Protein AF-A0A352KMJ8-F1 (afdb_monomer)

Radius of gyration: 17.81 Å; Cα contacts (8 Å, |Δi|>4): 164; chains: 1; bounding box: 44×38×50 Å

Mean predicted aligned error: 2.81 Å

Foldseek 3Di:
DVPDPDPDDQLLVLLVVLLVVQLVVLCVQLVCWDDPDPPDTHTPDDDLVNLLSVLLSVQVCCLRVVQSNVLSVCSPPVCVVVVHHFPDPVLSVVLSVLSSVLSSLLSLCVVPPHPHDPVSNVSNVVSVVVNVVSSVSSVVRD

Solvent-accessible surface area (backbone atoms only — not comparable to full-atom values): 7635 Å² total; per-residue (Å²): 122,94,84,60,90,60,92,72,81,58,69,30,58,50,27,40,50,51,17,55,54,48,51,53,54,38,48,58,60,60,65,40,52,50,76,78,51,101,90,40,66,44,66,73,56,57,71,51,60,31,53,49,45,50,29,35,29,54,47,36,43,46,48,23,57,64,39,28,34,45,48,17,49,40,59,50,48,44,32,61,73,69,74,42,77,73,75,43,70,69,49,52,53,52,19,49,55,48,34,67,66,34,53,65,47,30,18,33,56,82,40,65,97,50,88,45,58,65,73,55,28,51,47,4,47,55,32,48,61,58,44,51,59,27,54,49,38,48,65,74,42,86

pLDDT: mean 97.19, std 3.81, range [66.88, 98.81]

Structure (mmCIF, N/CA/C/O backbone):
data_AF-A0A352KMJ8-F1
#
_entry.id   AF-A0A352KMJ8-F1
#
loop_
_atom_site.group_PDB
_atom_site.id
_atom_site.type_symbol
_atom_site.label_atom_id
_atom_site.label_alt_id
_atom_site.label_comp_id
_atom_site.label_asym_id
_atom_site.label_entity_id
_atom_site.label_seq_id
_atom_site.pdbx_PDB_ins_code
_atom_site.Cartn_x
_atom_site.Cartn_y
_atom_site.Cartn_z
_atom_site.occupancy
_atom_site.B_iso_or_equiv
_atom_site.auth_seq_id
_atom_site.auth_comp_id
_atom_site.auth_asym_id
_atom_site.auth_atom_id
_atom_site.pdbx_PDB_model_num
ATOM 1 N N . ILE A 1 1 ? -17.560 -13.052 5.245 1.00 66.88 1 ILE A N 1
ATOM 2 C CA . ILE A 1 1 ? -18.304 -11.759 5.286 1.00 66.88 1 ILE A CA 1
ATOM 3 C C . ILE A 1 1 ? -19.783 -11.919 4.909 1.00 66.88 1 ILE A C 1
ATOM 5 O O . ILE A 1 1 ? -20.636 -11.370 5.602 1.00 66.88 1 ILE A O 1
ATOM 9 N N . PHE A 1 2 ? -20.101 -12.681 3.858 1.00 82.44 2 PHE A N 1
ATOM 10 C CA . PHE A 1 2 ? -21.455 -12.776 3.288 1.00 82.44 2 PHE A CA 1
ATOM 11 C C . PHE A 1 2 ? -22.480 -13.589 4.099 1.00 82.44 2 PHE A C 1
ATOM 13 O O . PHE A 1 2 ? -23.672 -13.409 3.904 1.00 82.44 2 PHE A O 1
ATOM 20 N N . GLN A 1 3 ? -22.036 -14.410 5.057 1.00 91.06 3 GLN A N 1
ATOM 21 C CA . GLN A 1 3 ? -22.910 -15.175 5.965 1.00 91.06 3 GLN A CA 1
ATOM 22 C C . GLN A 1 3 ? -22.811 -14.711 7.431 1.00 91.06 3 GLN A C 1
ATOM 24 O O . GLN A 1 3 ? -23.032 -15.479 8.366 1.00 91.06 3 GLN A O 1
ATOM 29 N N . ARG A 1 4 ? -22.401 -13.457 7.668 1.00 93.06 4 ARG A N 1
ATOM 30 C CA . ARG A 1 4 ? -22.275 -12.932 9.038 1.00 93.06 4 ARG A CA 1
ATOM 31 C C . ARG A 1 4 ? -23.654 -12.756 9.685 1.00 93.06 4 ARG A C 1
ATOM 33 O O . ARG A 1 4 ? -24.608 -12.374 9.018 1.00 93.06 4 ARG A O 1
ATOM 40 N N . ARG A 1 5 ? -23.723 -12.953 11.004 1.00 93.75 5 ARG A N 1
ATOM 41 C CA . ARG A 1 5 ? -24.947 -12.741 11.800 1.00 93.75 5 ARG A CA 1
ATOM 42 C C . ARG A 1 5 ? -25.138 -11.286 12.239 1.00 93.75 5 ARG A C 1
ATOM 44 O O . ARG A 1 5 ? -26.261 -10.818 12.367 1.00 93.75 5 ARG A O 1
ATOM 51 N N . VAL A 1 6 ? -24.038 -10.568 12.473 1.00 94.94 6 VAL A N 1
ATOM 52 C CA . VAL A 1 6 ? -24.050 -9.166 12.921 1.00 94.94 6 VAL A CA 1
ATOM 53 C C . VAL A 1 6 ? -24.083 -8.199 11.739 1.00 94.94 6 VAL A C 1
ATOM 55 O O . VAL A 1 6 ? -23.401 -8.410 10.739 1.00 94.94 6 VAL A O 1
ATOM 58 N N . LYS A 1 7 ? -24.850 -7.105 11.855 1.00 93.75 7 LYS A N 1
ATOM 59 C CA . LYS A 1 7 ? -24.996 -6.119 10.768 1.00 93.75 7 LYS A CA 1
ATOM 60 C C . LYS A 1 7 ? -23.670 -5.437 10.420 1.00 93.75 7 LYS A C 1
ATOM 62 O O . LYS A 1 7 ? -23.338 -5.335 9.239 1.00 93.75 7 LYS A O 1
ATOM 67 N N . HIS A 1 8 ? -22.892 -5.033 11.421 1.00 94.38 8 HIS A N 1
ATOM 68 C CA . HIS A 1 8 ? -21.610 -4.355 11.220 1.00 94.38 8 HIS A CA 1
ATOM 69 C C . HIS A 1 8 ? -20.471 -5.336 10.931 1.00 94.38 8 HIS A C 1
ATOM 71 O O . HIS A 1 8 ? -20.445 -6.457 11.438 1.00 94.38 8 HIS A O 1
ATOM 77 N N . ILE A 1 9 ? -19.513 -4.897 10.116 1.00 96.56 9 ILE A N 1
ATOM 78 C CA . ILE A 1 9 ? -18.257 -5.609 9.886 1.00 96.56 9 ILE A CA 1
ATOM 79 C C . ILE A 1 9 ? -17.219 -4.997 10.816 1.00 96.56 9 ILE A C 1
ATOM 81 O O . ILE A 1 9 ? -17.014 -3.787 10.797 1.00 96.56 9 ILE A O 1
ATOM 85 N N . TYR A 1 10 ? -16.578 -5.837 11.617 1.00 96.50 10 TYR A N 1
ATOM 86 C CA . TYR A 1 10 ? -15.541 -5.405 12.542 1.00 96.50 10 TYR A CA 1
ATOM 87 C C . TYR A 1 10 ? -14.290 -4.899 11.811 1.00 96.50 10 TYR A C 1
ATOM 89 O O . TYR A 1 10 ? -13.947 -5.424 10.752 1.00 96.50 10 TYR A O 1
ATOM 97 N N . VAL A 1 11 ? -13.593 -3.923 12.398 1.00 96.69 11 VAL A N 1
ATOM 98 C CA . VAL A 1 11 ? -12.444 -3.232 11.781 1.00 96.69 11 VAL A CA 1
ATOM 99 C C . VAL A 1 11 ? -11.311 -4.201 11.431 1.00 96.69 11 VAL A C 1
ATOM 101 O O . VAL A 1 11 ? -10.704 -4.060 10.373 1.00 96.69 11 VAL A O 1
ATOM 104 N N . ALA A 1 12 ? -11.089 -5.253 12.231 1.00 97.25 12 ALA A N 1
ATOM 105 C CA . ALA A 1 12 ? -10.123 -6.305 11.891 1.00 97.25 12 ALA A CA 1
ATOM 106 C C . ALA A 1 12 ? -10.368 -6.891 10.487 1.00 97.25 12 ALA A C 1
ATOM 108 O O . ALA A 1 12 ? -9.438 -7.104 9.714 1.00 97.25 12 ALA A O 1
ATOM 109 N N . ASN A 1 13 ? -11.638 -7.083 10.113 1.00 98.00 13 ASN A N 1
ATOM 110 C CA . ASN A 1 13 ? -11.999 -7.609 8.799 1.00 98.00 13 ASN A CA 1
ATOM 111 C C . ASN A 1 13 ? -11.808 -6.581 7.682 1.00 98.00 13 ASN A C 1
ATOM 113 O O . ASN A 1 13 ? -11.664 -6.985 6.531 1.00 98.00 13 ASN A O 1
ATOM 117 N N . TRP A 1 14 ? -11.806 -5.279 7.980 1.00 98.25 14 TRP A N 1
ATOM 118 C CA . TRP A 1 14 ? -11.466 -4.255 6.989 1.00 98.25 14 TRP A CA 1
ATOM 119 C C . TRP A 1 14 ? -9.996 -4.389 6.604 1.00 98.25 14 TRP A C 1
ATOM 121 O O . TRP A 1 14 ? -9.685 -4.487 5.421 1.00 98.25 14 TRP A O 1
ATOM 131 N N . PHE A 1 15 ? -9.118 -4.514 7.603 1.00 98.38 15 PHE A N 1
ATOM 132 C CA . PHE A 1 15 ? -7.692 -4.768 7.408 1.00 98.38 15 PHE A CA 1
ATOM 133 C C . PHE A 1 15 ? -7.424 -6.070 6.654 1.00 98.38 15 PHE A C 1
ATOM 135 O O . PHE A 1 15 ? -6.697 -6.044 5.665 1.00 98.38 15 PHE A O 1
ATOM 142 N N . PHE A 1 16 ? -8.066 -7.182 7.034 1.00 98.38 16 PHE A N 1
ATOM 143 C CA . PHE A 1 16 ? -7.927 -8.440 6.291 1.00 98.38 16 PHE A CA 1
ATOM 144 C C . PHE A 1 16 ? -8.434 -8.340 4.849 1.00 98.38 16 PHE A C 1
ATOM 146 O O . PHE A 1 16 ? -7.804 -8.875 3.943 1.00 98.38 16 PHE A O 1
ATOM 153 N N . THR A 1 17 ? -9.547 -7.643 4.612 1.00 98.06 17 THR A N 1
ATOM 154 C CA . THR A 1 17 ? -10.082 -7.472 3.252 1.00 98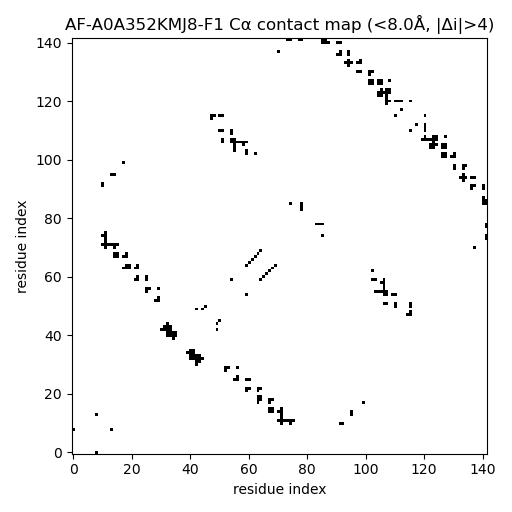.06 17 THR A CA 1
ATOM 155 C C . THR A 1 17 ? -9.144 -6.619 2.399 1.00 98.06 17 THR A C 1
ATOM 157 O O . THR A 1 17 ? -8.837 -7.000 1.273 1.00 98.06 17 THR A O 1
ATOM 160 N N . ALA A 1 18 ? -8.651 -5.502 2.942 1.00 98.31 18 ALA A N 1
ATOM 161 C CA . ALA A 1 18 ? -7.683 -4.644 2.265 1.00 98.31 18 ALA A CA 1
ATOM 162 C C . ALA A 1 18 ? -6.392 -5.409 1.948 1.00 98.31 18 ALA A C 1
ATOM 164 O O . ALA A 1 18 ? -5.921 -5.361 0.817 1.00 98.31 18 ALA A O 1
ATOM 165 N N . PHE A 1 19 ? -5.878 -6.172 2.915 1.00 97.50 19 PHE A N 1
ATOM 166 C CA . PHE A 1 19 ? -4.735 -7.063 2.742 1.00 97.50 19 PHE A CA 1
ATOM 167 C C . PHE A 1 19 ? -4.930 -8.034 1.569 1.00 97.50 19 PHE A C 1
ATOM 169 O O . PHE A 1 19 ? -4.112 -8.047 0.651 1.00 97.50 19 PHE A O 1
ATOM 176 N N . ILE A 1 20 ? -6.012 -8.818 1.579 1.00 98.38 20 ILE A N 1
ATOM 177 C CA . ILE A 1 20 ? -6.260 -9.857 0.570 1.00 98.38 20 ILE A CA 1
ATOM 178 C C . ILE A 1 20 ? -6.363 -9.241 -0.828 1.00 98.38 20 ILE A C 1
ATOM 180 O O . ILE A 1 20 ? -5.732 -9.726 -1.766 1.00 98.38 20 ILE A O 1
ATOM 184 N N . LEU A 1 21 ? -7.146 -8.167 -0.968 1.00 98.31 21 LEU A N 1
ATOM 185 C CA . LEU A 1 21 ? -7.362 -7.520 -2.260 1.00 98.31 21 LEU A CA 1
ATOM 186 C C . LEU A 1 21 ? -6.087 -6.858 -2.782 1.00 98.31 21 LEU A C 1
ATOM 188 O O . LEU A 1 21 ? -5.735 -7.056 -3.944 1.00 98.31 21 LEU A O 1
ATOM 192 N N . ALA A 1 22 ? -5.379 -6.110 -1.933 1.00 98.00 22 ALA A N 1
ATOM 193 C CA . ALA A 1 22 ? -4.147 -5.448 -2.332 1.00 98.00 22 ALA A CA 1
ATOM 194 C C . ALA A 1 22 ? -3.094 -6.473 -2.751 1.00 98.00 22 ALA A C 1
ATOM 196 O O . ALA A 1 22 ? -2.561 -6.367 -3.847 1.00 98.00 22 ALA A O 1
ATOM 197 N N . VAL A 1 23 ? -2.838 -7.510 -1.946 1.00 98.25 23 VAL A N 1
ATOM 198 C CA . VAL A 1 23 ? -1.817 -8.521 -2.268 1.00 98.25 23 VAL A CA 1
ATOM 199 C C . VAL A 1 23 ? -2.136 -9.273 -3.556 1.00 98.25 23 VAL A C 1
ATOM 201 O O . VAL A 1 23 ? -1.223 -9.516 -4.341 1.00 98.25 23 VAL A O 1
ATOM 204 N N . ALA A 1 24 ? -3.408 -9.573 -3.830 1.00 98.56 24 ALA A N 1
ATOM 205 C CA . ALA A 1 24 ? -3.800 -10.173 -5.102 1.00 98.56 24 ALA A CA 1
ATOM 206 C C . ALA A 1 24 ? -3.456 -9.265 -6.296 1.00 98.56 24 ALA A C 1
ATOM 208 O O . ALA A 1 24 ? -2.824 -9.717 -7.249 1.00 98.56 24 ALA A O 1
ATOM 209 N N . VAL A 1 25 ? -3.819 -7.979 -6.232 1.00 98.56 25 VAL A N 1
ATOM 210 C CA . VAL A 1 25 ? -3.521 -7.006 -7.299 1.00 98.56 25 VAL A CA 1
ATOM 211 C C . VAL A 1 25 ? -2.014 -6.809 -7.462 1.00 98.56 25 VAL A C 1
ATOM 213 O O . VAL A 1 25 ? -1.504 -6.867 -8.578 1.00 98.56 25 VAL A O 1
ATOM 216 N N . LEU A 1 26 ? -1.299 -6.623 -6.352 1.00 98.56 26 LEU A N 1
ATOM 217 C CA . LEU A 1 26 ? 0.151 -6.444 -6.320 1.00 98.56 26 LEU A CA 1
ATOM 218 C C . LEU A 1 26 ? 0.854 -7.627 -6.989 1.00 98.56 26 LEU A C 1
ATOM 220 O O . LEU A 1 26 ? 1.694 -7.427 -7.863 1.00 98.56 26 LEU A O 1
ATOM 224 N N . HIS A 1 27 ? 0.486 -8.852 -6.607 1.00 98.62 27 HIS A N 1
ATOM 225 C CA . HIS A 1 27 ? 1.086 -10.063 -7.151 1.00 98.62 27 HIS A CA 1
ATOM 226 C C . HIS A 1 27 ? 0.823 -10.206 -8.652 1.00 98.62 27 HIS A C 1
ATOM 228 O O . HIS A 1 27 ? 1.761 -10.433 -9.408 1.00 98.62 27 HIS A O 1
ATOM 234 N N . LEU A 1 28 ? -0.419 -10.005 -9.104 1.00 98.50 28 LEU A N 1
ATOM 235 C CA . LEU A 1 28 ? -0.763 -10.120 -10.525 1.00 98.50 28 LEU A CA 1
ATOM 236 C C . LEU A 1 28 ? -0.011 -9.111 -11.397 1.00 98.50 28 LEU A C 1
ATOM 238 O O . LEU A 1 28 ? 0.475 -9.475 -12.464 1.00 98.50 28 LEU A O 1
ATOM 242 N N . VAL A 1 29 ? 0.091 -7.858 -10.948 1.00 98.69 29 VAL A N 1
ATOM 243 C CA . VAL A 1 29 ? 0.787 -6.808 -11.699 1.00 98.69 29 VAL A CA 1
ATOM 244 C C . VAL A 1 29 ? 2.293 -7.069 -11.706 1.00 98.69 29 VAL A C 1
ATOM 246 O O . VAL A 1 29 ? 2.888 -7.159 -12.771 1.00 98.69 29 VAL A O 1
ATOM 249 N N . ASN A 1 30 ? 2.923 -7.265 -10.545 1.00 98.69 30 ASN A N 1
ATOM 250 C CA . ASN A 1 30 ? 4.379 -7.425 -10.479 1.00 98.69 30 ASN A CA 1
ATOM 251 C C . ASN A 1 30 ? 4.884 -8.717 -11.132 1.00 98.69 30 ASN A C 1
ATOM 253 O O . ASN A 1 30 ? 6.011 -8.774 -11.611 1.00 98.69 30 ASN A O 1
ATOM 257 N N . SER A 1 31 ? 4.071 -9.774 -11.127 1.00 98.44 31 SER A N 1
ATOM 258 C CA . SER A 1 31 ? 4.428 -11.064 -11.721 1.00 98.44 31 SER A CA 1
ATOM 259 C C . SER A 1 31 ? 4.064 -11.180 -13.202 1.00 98.44 31 SER A C 1
ATOM 261 O O . SER A 1 31 ? 4.236 -12.256 -13.776 1.00 98.44 31 SER A O 1
ATOM 263 N N . ALA A 1 32 ? 3.600 -10.103 -13.843 1.00 98.50 32 ALA A N 1
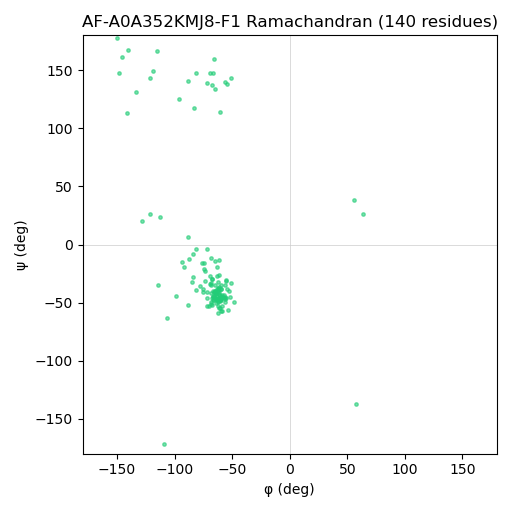ATOM 264 C CA . ALA A 1 32 ? 3.423 -10.073 -15.287 1.00 98.50 32 ALA A CA 1
ATOM 265 C C . ALA A 1 32 ? 4.779 -10.314 -15.975 1.00 98.50 32 ALA A C 1
ATOM 267 O O . ALA A 1 32 ? 5.703 -9.506 -15.878 1.00 98.50 32 ALA A O 1
ATOM 268 N N . ALA A 1 33 ? 4.905 -11.446 -16.670 1.00 98.44 33 ALA A N 1
ATOM 269 C CA . ALA A 1 33 ? 6.153 -11.875 -17.294 1.00 98.44 33 ALA A CA 1
ATOM 270 C C . ALA A 1 33 ? 5.890 -12.678 -18.578 1.00 98.44 33 ALA A C 1
ATOM 272 O O . ALA A 1 33 ? 4.912 -13.422 -18.658 1.00 98.44 33 ALA A O 1
ATOM 273 N N . MET A 1 34 ? 6.793 -12.578 -19.559 1.00 98.31 34 MET A N 1
ATOM 274 C CA . MET A 1 34 ? 6.783 -13.432 -20.751 1.00 98.31 34 MET A CA 1
ATOM 275 C C . MET A 1 34 ? 7.476 -14.766 -20.442 1.00 98.31 34 MET A C 1
ATOM 277 O O . MET A 1 34 ? 8.676 -14.761 -20.136 1.00 98.31 34 MET A O 1
ATOM 281 N N . PRO A 1 35 ? 6.777 -15.914 -20.513 1.00 98.19 35 PRO A N 1
ATOM 282 C CA . PRO A 1 35 ? 7.401 -17.217 -20.326 1.00 98.19 35 PRO A CA 1
ATOM 283 C C . PRO A 1 35 ? 8.279 -17.578 -21.531 1.00 98.19 35 PRO A C 1
ATOM 285 O O . PRO A 1 35 ? 7.900 -17.370 -22.680 1.00 98.19 35 PRO A O 1
ATOM 288 N N . VAL A 1 36 ? 9.450 -18.151 -21.257 1.00 98.44 36 VAL A N 1
ATOM 289 C CA . VAL A 1 36 ? 10.414 -18.633 -22.264 1.00 98.44 36 VAL A CA 1
ATOM 290 C C . VAL A 1 36 ? 10.566 -20.150 -22.189 1.00 98.44 36 VAL A C 1
ATOM 292 O O . VAL A 1 36 ? 10.736 -20.816 -23.206 1.00 98.44 36 VAL A O 1
ATOM 295 N N . SER A 1 37 ? 10.481 -20.716 -20.986 1.00 97.81 37 SER A N 1
ATOM 296 C CA . SER A 1 37 ? 10.432 -22.161 -20.756 1.00 97.81 37 SER A CA 1
ATOM 297 C C . SER A 1 37 ? 9.625 -22.463 -19.492 1.00 97.81 37 SER A C 1
ATOM 299 O O . SER A 1 37 ? 9.181 -21.542 -18.806 1.00 97.81 37 SER A O 1
ATOM 301 N N . ALA A 1 38 ? 9.445 -23.746 -19.158 1.00 97.25 38 ALA A N 1
ATOM 302 C CA . ALA A 1 38 ? 8.614 -24.186 -18.030 1.00 97.25 38 ALA A CA 1
ATOM 303 C C . ALA A 1 38 ? 8.925 -23.480 -16.693 1.00 97.25 38 ALA A C 1
ATOM 305 O O . ALA A 1 38 ? 8.020 -23.246 -15.901 1.00 97.25 38 ALA A O 1
ATOM 306 N N . PHE A 1 39 ? 10.188 -23.112 -16.459 1.00 97.81 39 PHE A N 1
ATOM 307 C CA . PHE A 1 39 ? 10.637 -22.462 -15.222 1.00 97.81 39 PHE A CA 1
ATOM 308 C C . PHE A 1 39 ? 11.440 -21.179 -15.479 1.00 97.81 39 PHE A C 1
ATOM 310 O O . PHE A 1 39 ? 12.206 -20.742 -14.620 1.00 97.81 39 PHE A O 1
ATOM 317 N N . LYS A 1 40 ? 11.298 -20.570 -16.665 1.00 98.06 40 LYS A N 1
ATOM 318 C CA . LYS A 1 40 ? 11.974 -19.312 -17.000 1.00 98.06 40 LYS A CA 1
ATOM 319 C C . LYS A 1 40 ? 11.019 -18.327 -17.650 1.00 98.06 40 LYS A C 1
ATOM 321 O O . LYS A 1 40 ? 10.366 -18.643 -18.640 1.00 98.06 40 LYS A O 1
ATOM 326 N N . SER A 1 41 ? 11.031 -17.104 -17.139 1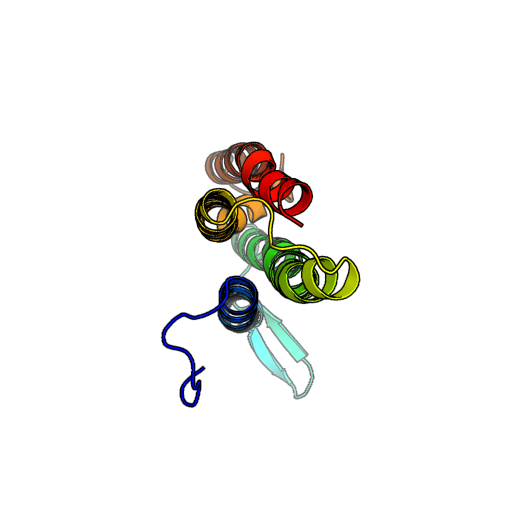.00 98.50 41 SER A N 1
ATOM 327 C CA . SER A 1 41 ? 10.349 -15.950 -17.712 1.00 98.50 41 SER A CA 1
ATOM 328 C C . SER A 1 41 ? 11.217 -14.694 -17.591 1.00 98.50 41 SER A C 1
ATOM 330 O O . SER A 1 41 ? 12.232 -14.688 -16.881 1.00 98.50 41 SER A O 1
ATOM 332 N N . TYR A 1 42 ? 10.825 -13.645 -18.309 1.00 98.50 42 TYR A N 1
ATOM 333 C CA . TYR A 1 42 ? 11.365 -12.292 -18.179 1.00 98.50 42 TYR A CA 1
ATOM 334 C C . TYR A 1 42 ? 10.232 -11.324 -17.838 1.00 98.50 42 TYR A C 1
ATOM 336 O O . TYR A 1 42 ? 9.122 -11.503 -18.338 1.00 98.50 42 TYR A O 1
ATOM 344 N N . SER A 1 43 ? 10.512 -10.329 -16.988 1.00 98.50 43 SER A N 1
ATOM 345 C CA . SER A 1 43 ? 9.542 -9.291 -16.607 1.00 98.50 43 SER A CA 1
ATOM 346 C C . SER A 1 43 ? 8.896 -8.662 -17.846 1.00 98.50 43 SER A C 1
ATOM 348 O O . SER A 1 43 ? 9.556 -8.477 -18.870 1.00 98.50 43 SER A O 1
ATOM 350 N N . MET A 1 44 ? 7.604 -8.332 -17.757 1.00 98.31 44 MET A N 1
ATOM 351 C CA . MET A 1 44 ? 6.909 -7.533 -18.778 1.00 98.31 44 MET A CA 1
ATOM 352 C C . MET A 1 44 ? 7.393 -6.079 -18.814 1.00 98.31 44 MET A C 1
ATOM 3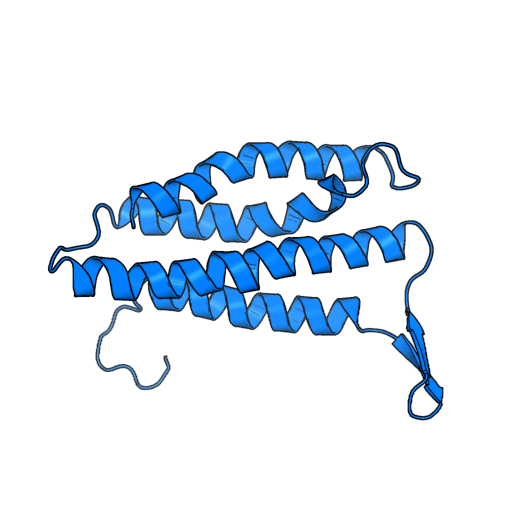54 O O . MET A 1 44 ? 7.051 -5.340 -19.738 1.00 98.31 44 MET A O 1
ATOM 358 N N . TYR A 1 45 ? 8.169 -5.660 -17.816 1.00 98.38 45 TYR A N 1
ATOM 359 C CA . TYR A 1 45 ? 8.661 -4.301 -17.649 1.00 98.38 45 TYR A CA 1
ATOM 360 C C . TYR A 1 45 ? 10.188 -4.260 -17.773 1.00 98.38 45 TYR A C 1
ATOM 362 O O . TYR A 1 45 ? 10.869 -5.285 -17.740 1.00 98.38 45 TYR A O 1
ATOM 370 N N . SER A 1 46 ? 10.751 -3.059 -17.923 1.00 98.31 46 SER A N 1
ATOM 371 C CA . SER A 1 46 ? 12.204 -2.866 -17.934 1.00 98.31 46 SER A CA 1
ATOM 372 C C . SER A 1 46 ? 12.630 -1.533 -17.308 1.00 98.31 46 SER A C 1
ATOM 374 O O . SER A 1 46 ? 11.831 -0.603 -17.150 1.00 98.31 46 SER A O 1
ATOM 376 N N . GLY A 1 47 ? 13.909 -1.440 -16.932 1.00 98.38 47 GLY A N 1
ATOM 377 C CA . GLY A 1 47 ? 14.543 -0.202 -16.470 1.00 98.38 47 GLY A CA 1
ATOM 378 C C . GLY A 1 47 ? 13.852 0.441 -15.262 1.00 98.38 47 GLY A C 1
ATOM 379 O O . GLY A 1 47 ? 13.453 -0.237 -14.318 1.00 98.38 47 GLY A O 1
ATOM 380 N N . ALA A 1 48 ? 13.706 1.769 -15.293 1.00 98.31 48 ALA A N 1
ATOM 381 C CA . ALA A 1 48 ? 13.082 2.532 -14.209 1.00 98.31 48 ALA A CA 1
ATOM 382 C C . ALA A 1 48 ? 11.599 2.172 -13.979 1.00 98.31 48 ALA A C 1
ATOM 384 O O . ALA A 1 48 ? 11.108 2.304 -12.860 1.00 98.31 48 ALA A O 1
ATOM 385 N N . ILE A 1 49 ? 10.893 1.694 -15.012 1.00 98.44 49 ILE A N 1
ATOM 386 C CA . ILE A 1 49 ? 9.492 1.261 -14.898 1.00 98.44 49 ILE A CA 1
ATOM 387 C C . ILE A 1 49 ? 9.412 -0.055 -14.121 1.00 98.44 49 ILE A C 1
ATOM 389 O O . ILE A 1 49 ? 8.613 -0.160 -13.194 1.00 98.44 49 ILE A O 1
ATOM 393 N N . ASP A 1 50 ? 10.271 -1.025 -14.452 1.00 98.69 50 ASP A N 1
ATOM 394 C CA . ASP A 1 50 ? 10.363 -2.291 -13.709 1.00 98.69 50 ASP A CA 1
ATOM 395 C C . ASP A 1 50 ? 10.750 -2.036 -12.253 1.00 98.69 50 ASP A C 1
ATOM 397 O O . ASP A 1 50 ? 10.109 -2.548 -11.343 1.00 98.69 50 ASP A O 1
ATOM 401 N N . ALA A 1 51 ? 11.717 -1.143 -12.014 1.00 98.75 51 ALA A N 1
ATOM 402 C CA . ALA A 1 51 ? 12.096 -0.736 -10.664 1.00 98.75 51 ALA A CA 1
ATOM 403 C C . ALA A 1 51 ? 10.915 -0.132 -9.882 1.00 98.75 51 ALA A C 1
ATOM 405 O O . ALA A 1 51 ? 10.713 -0.467 -8.713 1.00 98.75 51 ALA A O 1
ATOM 406 N N . MET A 1 52 ? 10.121 0.737 -10.518 1.00 98.75 52 MET A N 1
ATOM 407 C CA . MET A 1 52 ? 8.952 1.351 -9.888 1.00 98.75 52 MET A CA 1
ATOM 408 C C . MET A 1 52 ? 7.881 0.316 -9.542 1.00 98.75 52 MET A C 1
ATOM 410 O O . MET A 1 52 ? 7.373 0.323 -8.424 1.00 98.75 52 MET A O 1
ATOM 414 N N . ILE A 1 53 ? 7.554 -0.588 -10.468 1.00 98.81 53 ILE A N 1
ATOM 415 C CA . ILE A 1 53 ? 6.560 -1.645 -10.237 1.00 98.81 53 ILE A CA 1
ATOM 416 C C . ILE A 1 53 ? 7.050 -2.607 -9.152 1.00 98.81 53 ILE A C 1
ATOM 418 O O . ILE A 1 53 ? 6.293 -2.916 -8.232 1.00 98.81 53 ILE A O 1
ATOM 422 N N . GLN A 1 54 ? 8.333 -2.969 -9.182 1.00 98.75 54 GLN A N 1
ATOM 423 C CA . GLN A 1 54 ? 8.979 -3.818 -8.186 1.00 98.75 54 GLN A CA 1
ATOM 424 C C . GLN A 1 54 ? 8.903 -3.228 -6.776 1.00 98.75 54 GLN A C 1
ATOM 426 O O . GLN A 1 54 ? 8.591 -3.947 -5.826 1.00 98.75 54 GLN A O 1
ATOM 431 N N . TRP A 1 55 ? 9.173 -1.932 -6.603 1.00 98.81 55 TRP A N 1
ATOM 432 C CA . TRP A 1 55 ? 9.123 -1.312 -5.277 1.00 98.81 55 TRP A CA 1
ATOM 433 C C . TRP A 1 55 ? 7.729 -0.875 -4.854 1.00 98.81 55 TRP A C 1
ATOM 435 O O . TRP A 1 55 ? 7.426 -0.920 -3.663 1.00 98.81 55 TRP A O 1
ATOM 445 N N . TRP A 1 56 ? 6.846 -0.555 -5.800 1.00 98.81 56 TRP A N 1
ATOM 446 C CA . TRP A 1 56 ? 5.416 -0.480 -5.527 1.00 98.81 56 TRP A CA 1
ATOM 447 C C . TRP A 1 56 ? 4.908 -1.822 -4.988 1.00 98.81 56 TRP A C 1
ATOM 449 O O . TRP A 1 56 ? 4.245 -1.843 -3.955 1.00 98.81 56 TRP A O 1
ATOM 459 N N . TYR A 1 57 ? 5.296 -2.944 -5.597 1.00 98.81 57 TYR A N 1
ATOM 460 C CA . TYR A 1 57 ? 4.990 -4.281 -5.099 1.00 98.81 57 TYR A CA 1
ATOM 461 C C . TYR A 1 57 ? 5.599 -4.545 -3.724 1.00 98.81 57 TYR A C 1
ATOM 463 O O . TYR A 1 57 ? 4.871 -4.835 -2.780 1.00 98.81 57 TYR A O 1
ATOM 471 N N . ALA A 1 58 ? 6.922 -4.449 -3.589 1.00 98.44 58 ALA A N 1
ATOM 472 C CA . ALA A 1 58 ? 7.628 -4.896 -2.393 1.00 98.44 58 ALA A CA 1
ATOM 473 C C . ALA A 1 58 ? 7.271 -4.056 -1.159 1.00 98.44 58 ALA A C 1
ATOM 475 O O . ALA A 1 58 ? 7.046 -4.611 -0.081 1.00 98.44 58 ALA A O 1
ATOM 476 N N . HIS A 1 59 ? 7.144 -2.735 -1.312 1.00 98.75 59 HIS A N 1
ATOM 477 C CA . HIS A 1 59 ? 6.729 -1.870 -0.214 1.00 98.75 59 HIS A CA 1
ATOM 478 C C . HIS A 1 59 ? 5.305 -2.196 0.246 1.00 98.75 59 HIS A C 1
ATOM 480 O O . HIS A 1 59 ? 5.056 -2.378 1.437 1.00 98.75 59 HIS A O 1
ATOM 486 N N . ASN A 1 60 ? 4.372 -2.344 -0.698 1.00 98.69 60 ASN A N 1
ATOM 487 C CA . ASN A 1 60 ? 2.990 -2.681 -0.374 1.00 98.69 60 ASN A CA 1
ATOM 488 C C . ASN A 1 60 ? 2.815 -4.146 0.042 1.00 98.69 60 ASN A C 1
ATOM 490 O O . ASN A 1 60 ? 1.871 -4.455 0.760 1.00 98.69 60 ASN A O 1
ATOM 494 N N . ALA A 1 61 ? 3.729 -5.051 -0.306 1.00 97.81 61 ALA A N 1
ATOM 495 C CA . ALA A 1 61 ? 3.768 -6.383 0.280 1.00 97.81 61 ALA A CA 1
ATOM 496 C C . ALA A 1 61 ? 4.017 -6.270 1.790 1.00 97.81 61 ALA A C 1
ATOM 498 O O . ALA A 1 61 ? 3.240 -6.802 2.577 1.00 97.81 61 ALA A O 1
ATOM 499 N N . VAL A 1 62 ? 5.005 -5.483 2.228 1.00 98.25 62 VAL A N 1
ATOM 500 C CA . VAL A 1 62 ? 5.195 -5.207 3.663 1.00 98.25 62 VAL A CA 1
ATOM 501 C C . VAL A 1 62 ? 3.998 -4.440 4.248 1.00 98.25 62 VAL A C 1
ATOM 503 O O . VAL A 1 62 ? 3.506 -4.782 5.324 1.00 98.25 62 VAL A O 1
ATOM 506 N N . GLY A 1 63 ? 3.465 -3.451 3.533 1.00 98.00 63 GLY A N 1
ATOM 507 C CA . GLY A 1 63 ? 2.348 -2.629 4.003 1.00 98.00 63 GLY A CA 1
ATOM 508 C C . GLY A 1 63 ? 1.023 -3.360 4.167 1.00 98.00 63 GLY A C 1
ATOM 509 O O . GLY A 1 63 ? 0.307 -3.164 5.145 1.00 98.00 63 GLY A O 1
ATOM 510 N N . PHE A 1 64 ? 0.681 -4.252 3.251 1.00 98.31 64 PHE A N 1
ATOM 511 C CA . PHE A 1 64 ? -0.593 -4.957 3.287 1.00 98.31 64 PHE A CA 1
ATOM 512 C C . PHE A 1 64 ? -0.461 -6.350 3.895 1.00 98.31 64 PHE A C 1
ATOM 514 O O . PHE A 1 64 ? -1.265 -6.707 4.754 1.00 98.31 64 PHE A O 1
ATOM 521 N N . PHE A 1 65 ? 0.558 -7.123 3.519 1.00 97.56 65 PHE A N 1
ATOM 522 C CA . PHE A 1 65 ? 0.760 -8.465 4.071 1.00 97.56 65 PHE A CA 1
ATOM 523 C C . PHE A 1 65 ? 1.245 -8.395 5.522 1.00 97.56 65 PHE A C 1
ATOM 525 O O . PHE A 1 65 ? 0.632 -8.987 6.409 1.00 97.56 65 PHE A O 1
ATOM 532 N N . LEU A 1 66 ? 2.324 -7.647 5.777 1.00 97.94 66 LEU A N 1
ATOM 533 C CA . LEU A 1 66 ? 2.989 -7.641 7.085 1.00 97.94 66 LEU A CA 1
ATOM 534 C C . LEU A 1 66 ? 2.484 -6.555 8.038 1.00 97.94 66 LEU A C 1
ATOM 536 O O . LEU A 1 66 ? 2.663 -6.698 9.241 1.00 97.94 66 LEU A O 1
ATOM 540 N N . THR A 1 67 ? 1.827 -5.505 7.540 1.00 98.00 67 THR A N 1
ATOM 541 C CA . THR A 1 67 ? 1.258 -4.450 8.392 1.00 98.00 67 THR A CA 1
ATOM 542 C C . THR A 1 67 ? -0.262 -4.554 8.464 1.00 98.00 67 THR A C 1
ATOM 544 O O . THR A 1 67 ? -0.781 -4.846 9.534 1.00 98.00 67 THR A O 1
ATOM 547 N N . ALA A 1 68 ? -1.007 -4.391 7.363 1.00 97.88 68 ALA A N 1
ATOM 548 C CA . ALA A 1 68 ? -2.473 -4.457 7.406 1.00 97.88 68 ALA A CA 1
ATOM 549 C C . ALA A 1 68 ? -2.978 -5.823 7.906 1.00 97.88 68 ALA A C 1
ATOM 551 O O . ALA A 1 68 ? -3.800 -5.870 8.819 1.00 97.88 68 ALA A O 1
ATOM 552 N N . GLY A 1 69 ? -2.446 -6.934 7.388 1.00 97.50 69 GLY A N 1
ATOM 553 C CA . GLY A 1 69 ? -2.793 -8.279 7.859 1.00 97.50 69 GLY A CA 1
ATOM 554 C C . GLY A 1 69 ? -2.559 -8.456 9.364 1.00 97.50 69 GLY A C 1
ATOM 555 O O . GLY A 1 69 ? -3.443 -8.930 10.081 1.00 97.50 69 GLY A O 1
ATOM 556 N N . PHE A 1 70 ? -1.415 -7.991 9.870 1.00 98.19 70 PHE A N 1
ATOM 557 C CA . PHE A 1 70 ? -1.074 -8.073 11.293 1.00 98.19 70 PHE A CA 1
ATOM 558 C C . PHE A 1 70 ? -1.856 -7.088 12.166 1.00 98.19 70 PHE A C 1
ATOM 560 O O . PHE A 1 70 ? -2.199 -7.429 13.295 1.00 98.19 70 PHE A O 1
ATOM 567 N N . LEU A 1 71 ? -2.230 -5.915 11.652 1.00 98.31 71 LEU A N 1
ATOM 568 C CA . LEU A 1 71 ? -3.173 -5.019 12.322 1.00 98.31 71 LEU A CA 1
ATOM 569 C C . LEU A 1 71 ? -4.543 -5.689 12.462 1.00 98.31 71 LEU A C 1
ATOM 571 O O . LEU A 1 71 ? -5.169 -5.575 13.511 1.00 98.31 71 LEU A O 1
ATOM 575 N N . GLY A 1 72 ? -4.992 -6.452 11.460 1.00 97.69 72 GLY A N 1
ATOM 576 C CA . GLY A 1 72 ? -6.194 -7.284 11.566 1.00 97.69 72 GLY A CA 1
ATOM 577 C C . GLY A 1 72 ? -6.117 -8.287 12.724 1.00 97.69 72 GLY A C 1
ATOM 578 O O . GLY A 1 72 ? -7.066 -8.411 13.500 1.00 97.69 72 GLY A O 1
ATOM 579 N N . ILE A 1 73 ? -4.967 -8.949 12.887 1.00 98.25 73 ILE A N 1
ATOM 580 C CA . ILE A 1 73 ? -4.696 -9.857 14.015 1.00 98.25 73 ILE A CA 1
ATOM 581 C C . ILE A 1 73 ? -4.740 -9.084 15.339 1.00 98.25 73 ILE A C 1
ATOM 583 O O . ILE A 1 73 ? -5.491 -9.456 16.239 1.00 98.25 73 ILE A O 1
ATOM 587 N N . MET A 1 74 ? -3.992 -7.985 15.446 1.00 97.94 74 MET A N 1
ATOM 588 C CA . MET A 1 74 ? -3.926 -7.133 16.636 1.00 97.94 74 MET A CA 1
ATOM 589 C C . MET A 1 74 ? -5.316 -6.644 17.065 1.00 97.94 74 MET A C 1
ATOM 591 O O . MET A 1 74 ? -5.686 -6.795 18.229 1.00 97.94 74 MET A O 1
ATOM 595 N N . TYR A 1 75 ? -6.127 -6.162 16.117 1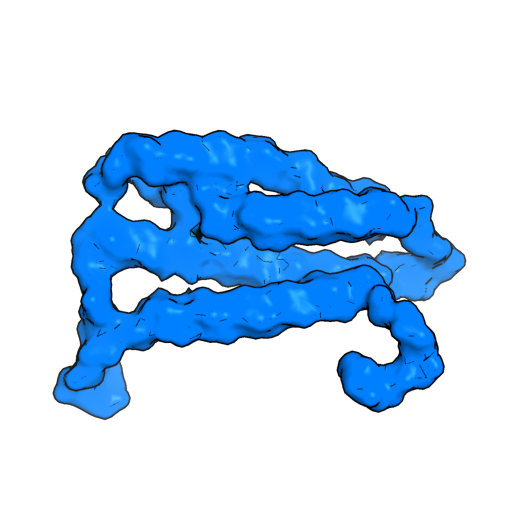.00 97.81 75 TYR A N 1
ATOM 596 C CA . TYR A 1 75 ? -7.476 -5.656 16.380 1.00 97.81 75 TYR A CA 1
ATOM 597 C C . TYR A 1 75 ? -8.414 -6.714 16.956 1.00 97.81 75 TYR A C 1
ATOM 599 O O . TYR A 1 75 ? -9.369 -6.363 17.640 1.00 97.81 75 TYR A O 1
ATOM 607 N N . TYR A 1 76 ? -8.173 -7.996 16.682 1.00 97.50 76 TYR A N 1
ATOM 608 C CA . TYR A 1 76 ? -8.933 -9.077 17.296 1.00 97.50 76 TYR A CA 1
ATOM 609 C C . TYR A 1 76 ? -8.323 -9.520 18.629 1.00 97.50 76 TYR A C 1
ATOM 611 O O . TYR A 1 76 ? -9.026 -9.595 19.638 1.00 97.50 76 TYR A O 1
ATOM 619 N N . PHE A 1 77 ? -7.026 -9.830 18.640 1.00 98.06 77 PHE A N 1
ATOM 620 C CA . PHE A 1 77 ? -6.397 -10.518 19.761 1.00 98.06 77 PHE A CA 1
ATOM 621 C C . PHE A 1 77 ? -6.100 -9.613 20.951 1.00 98.06 77 PHE A C 1
ATOM 623 O O . PHE A 1 77 ? -6.273 -10.078 22.075 1.00 98.06 77 PHE A O 1
ATOM 630 N N . VAL A 1 78 ? -5.716 -8.346 20.765 1.00 97.56 78 VAL A N 1
ATOM 631 C CA . VAL A 1 78 ? -5.378 -7.502 21.924 1.00 97.56 78 VAL A CA 1
ATOM 632 C C . VAL A 1 78 ? -6.607 -7.181 22.782 1.00 97.56 78 VAL A C 1
ATOM 634 O O . VAL A 1 78 ? -6.570 -7.496 23.974 1.00 97.56 78 VAL A O 1
ATOM 637 N N . PRO A 1 79 ? -7.740 -6.690 22.234 1.00 97.00 79 PRO A N 1
ATOM 638 C CA . PRO A 1 79 ? -8.947 -6.467 23.035 1.00 97.00 79 PRO A CA 1
ATOM 639 C C . PRO A 1 79 ? -9.455 -7.762 23.683 1.00 97.00 79 PRO A C 1
ATOM 641 O O . PRO A 1 79 ? -9.880 -7.774 24.841 1.00 97.00 79 PRO A O 1
ATOM 644 N N . LYS A 1 80 ? -9.368 -8.883 22.949 1.00 97.12 80 LYS A N 1
ATOM 645 C CA . LYS A 1 80 ? -9.802 -10.197 23.429 1.00 97.12 80 LYS A CA 1
ATOM 646 C C . LYS A 1 80 ? -8.956 -10.696 24.600 1.00 97.12 80 LYS A C 1
ATOM 648 O O . LYS A 1 80 ? -9.530 -11.190 25.566 1.00 97.12 80 LYS A O 1
ATOM 653 N N . GLN A 1 81 ? -7.634 -10.563 24.515 1.00 97.62 81 GLN A N 1
ATOM 654 C CA . GLN A 1 81 ? -6.697 -11.013 25.544 1.00 97.62 81 GLN A CA 1
ATOM 655 C C . GLN A 1 81 ? -6.696 -10.082 26.760 1.00 97.62 81 GLN A C 1
ATOM 657 O O . GLN A 1 81 ? -6.621 -10.551 27.892 1.00 97.62 81 GLN A O 1
ATOM 662 N N . ALA A 1 82 ? -6.811 -8.771 26.540 1.00 96.81 82 ALA A N 1
ATOM 663 C CA . ALA A 1 82 ? -6.861 -7.780 27.610 1.00 96.81 82 ALA A CA 1
ATOM 664 C C . ALA A 1 82 ? -8.222 -7.734 28.327 1.00 96.81 82 ALA A C 1
ATOM 666 O O . ALA A 1 82 ? -8.327 -7.126 29.392 1.00 96.81 82 ALA A O 1
ATOM 667 N N . GLY A 1 83 ? -9.276 -8.316 27.739 1.00 96.75 83 GLY A N 1
ATOM 668 C CA . GLY A 1 83 ? -10.643 -8.20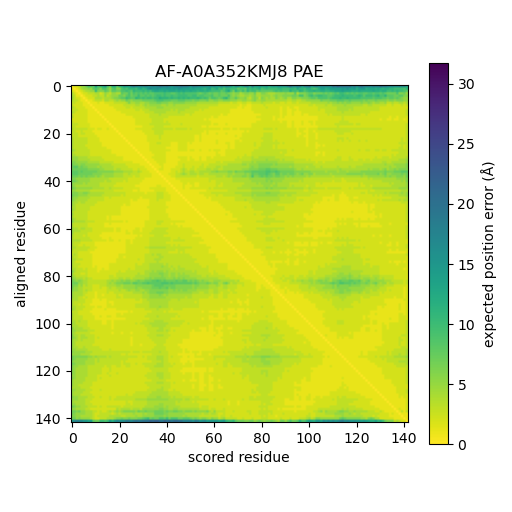7 28.253 1.00 96.75 83 GLY A CA 1
ATOM 669 C C . GLY A 1 83 ? -11.169 -6.767 28.243 1.00 96.75 83 GLY A C 1
ATOM 670 O O . GLY A 1 83 ? -12.011 -6.409 29.064 1.00 96.75 83 GLY A O 1
ATOM 671 N N . ARG A 1 84 ? -10.647 -5.925 27.344 1.00 94.50 84 ARG A N 1
ATOM 672 C CA . ARG A 1 84 ? -10.970 -4.496 27.237 1.00 94.50 84 ARG A CA 1
ATOM 673 C C . ARG A 1 84 ? -11.576 -4.191 25.867 1.00 94.50 84 ARG A C 1
ATOM 675 O O . ARG A 1 84 ? -11.239 -4.866 24.897 1.00 94.50 84 ARG A O 1
ATOM 682 N N . PRO A 1 85 ? -12.468 -3.192 25.753 1.00 93.25 85 PRO A N 1
ATOM 683 C CA . PRO A 1 85 ? -12.903 -2.713 24.445 1.00 93.25 85 PRO A CA 1
ATOM 684 C C . PRO A 1 85 ? -11.738 -2.049 23.693 1.00 93.25 85 PRO A C 1
ATOM 686 O O . PRO A 1 85 ? -10.774 -1.599 24.311 1.00 93.25 85 PRO A O 1
ATOM 689 N N . ILE A 1 86 ? -11.855 -1.941 22.363 1.00 95.38 86 ILE A N 1
ATOM 690 C CA . ILE A 1 86 ? -10.966 -1.073 21.571 1.00 95.38 86 ILE A CA 1
ATOM 691 C C . ILE A 1 86 ? -11.053 0.352 22.120 1.00 95.38 86 ILE A C 1
ATOM 693 O O . ILE A 1 86 ? -12.148 0.831 22.420 1.00 95.38 86 ILE A O 1
ATOM 697 N N . TYR A 1 87 ? -9.910 1.034 22.182 1.00 95.38 87 TYR A N 1
ATOM 698 C CA . TYR A 1 87 ? -9.806 2.392 22.698 1.00 95.38 87 TYR A CA 1
ATOM 699 C C . TYR A 1 87 ? -10.687 3.407 21.941 1.00 95.38 87 TYR A C 1
ATOM 701 O O . TYR A 1 87 ? -11.539 4.059 22.544 1.00 95.38 87 TYR A O 1
ATOM 709 N N . SER A 1 88 ? -10.526 3.543 20.619 1.00 97.56 88 SER A N 1
ATOM 710 C CA . SER A 1 88 ? -11.242 4.536 19.808 1.00 97.56 88 SER A CA 1
ATOM 711 C C . SER A 1 88 ? -11.667 4.001 18.439 1.00 97.56 88 SER A C 1
ATOM 713 O O . SER A 1 88 ? -10.866 3.810 17.524 1.00 97.56 88 SER A O 1
ATOM 715 N N . TYR A 1 89 ? -12.981 3.867 18.241 1.00 96.12 89 TYR A N 1
ATOM 716 C CA . TYR A 1 89 ? -13.544 3.515 16.933 1.00 96.12 89 TYR A CA 1
ATOM 717 C C . TYR A 1 89 ? -13.305 4.600 15.869 1.00 96.12 89 TYR A C 1
ATOM 719 O O . TYR A 1 89 ? -13.086 4.295 14.700 1.00 96.12 89 TYR A O 1
ATOM 727 N N . ARG A 1 90 ? -13.315 5.887 16.244 1.00 97.75 90 ARG A N 1
ATOM 728 C CA . ARG A 1 90 ? -13.033 6.971 15.285 1.00 97.75 90 ARG A CA 1
ATOM 729 C C . ARG A 1 90 ? -11.598 6.884 14.771 1.00 97.75 90 ARG A C 1
ATOM 731 O O . ARG A 1 90 ? -11.375 7.052 13.574 1.00 97.75 90 ARG A O 1
ATOM 738 N N . LEU A 1 91 ? -10.654 6.561 15.658 1.00 97.69 91 LEU A N 1
ATOM 739 C CA . LEU A 1 91 ? -9.267 6.329 15.271 1.00 97.69 91 LEU A CA 1
ATOM 740 C C . LEU A 1 91 ? -9.148 5.098 14.368 1.00 97.69 91 LEU A C 1
ATOM 742 O O . LEU A 1 91 ? -8.455 5.182 13.360 1.00 97.69 91 LEU A O 1
ATOM 746 N N . SER A 1 92 ? -9.900 4.021 14.646 1.00 97.88 92 SER A N 1
ATOM 747 C CA . SER A 1 92 ? -10.005 2.864 13.744 1.00 97.88 92 SER A CA 1
ATOM 748 C C . SER A 1 92 ? -10.377 3.265 12.315 1.00 97.88 92 SER A C 1
ATOM 750 O O . SER A 1 92 ? -9.757 2.794 11.370 1.00 97.88 92 SER A O 1
ATOM 752 N N . VAL A 1 93 ? -11.365 4.148 12.147 1.00 98.06 93 VAL A N 1
ATOM 753 C CA . VAL A 1 93 ? -11.807 4.611 10.823 1.00 98.06 93 VAL A CA 1
ATOM 754 C C . VAL A 1 93 ? -10.735 5.462 10.144 1.00 98.06 93 VAL A C 1
ATOM 756 O O . VAL A 1 93 ? -10.372 5.184 9.003 1.00 98.06 93 VAL A O 1
ATOM 759 N N . ILE A 1 94 ? -10.226 6.489 10.834 1.00 98.06 94 ILE A N 1
ATOM 760 C CA . ILE A 1 94 ? -9.276 7.446 10.248 1.00 98.06 94 ILE A CA 1
ATOM 761 C C . ILE A 1 94 ? -7.976 6.743 9.874 1.00 98.06 94 ILE A C 1
ATOM 763 O O . ILE A 1 94 ? -7.521 6.873 8.740 1.00 98.06 94 ILE A O 1
ATOM 767 N N . HIS A 1 95 ? -7.393 5.975 10.799 1.00 98.38 95 HIS A N 1
ATOM 768 C CA . HIS A 1 95 ? -6.111 5.337 10.535 1.00 98.38 95 HIS A CA 1
ATOM 769 C C . HIS A 1 95 ? -6.244 4.239 9.474 1.00 98.38 95 HIS A C 1
ATOM 771 O O . HIS A 1 95 ? -5.351 4.125 8.649 1.00 98.38 95 HIS A O 1
ATOM 777 N N . PHE A 1 96 ? -7.360 3.496 9.415 1.00 98.56 96 PHE A N 1
ATOM 778 C CA . PHE A 1 96 ? -7.578 2.499 8.363 1.00 98.56 96 PHE A CA 1
ATOM 779 C C . PHE A 1 96 ? -7.571 3.138 6.971 1.00 98.56 96 PHE A C 1
ATOM 781 O O . PHE A 1 96 ? -6.788 2.732 6.114 1.00 98.56 96 PHE A O 1
ATOM 788 N N . TRP A 1 97 ? -8.411 4.153 6.746 1.00 98.50 97 TRP A N 1
ATOM 789 C CA . TRP A 1 97 ? -8.534 4.768 5.422 1.00 98.50 97 TRP A CA 1
ATOM 790 C C . 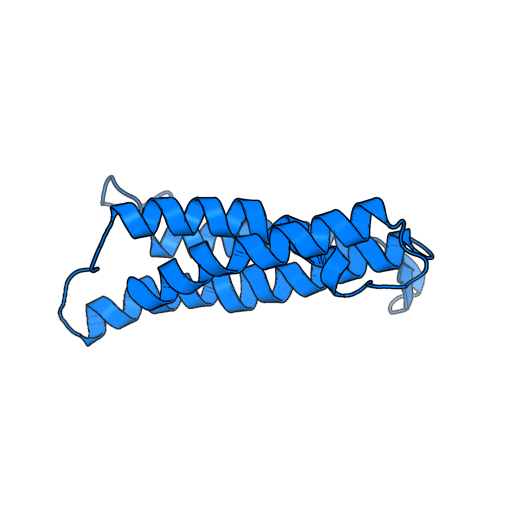TRP A 1 97 ? -7.279 5.533 5.019 1.00 98.50 97 TRP A C 1
ATOM 792 O O . TRP A 1 97 ? -6.832 5.406 3.881 1.00 98.50 97 TRP A O 1
ATOM 802 N N . ALA A 1 98 ? -6.686 6.283 5.950 1.00 98.19 98 ALA A N 1
ATOM 803 C CA . ALA A 1 98 ? -5.443 6.992 5.686 1.00 98.19 98 ALA A CA 1
ATOM 804 C C . ALA A 1 98 ? -4.291 6.016 5.407 1.00 98.19 98 ALA A C 1
ATOM 806 O O . ALA A 1 98 ? -3.561 6.228 4.446 1.00 98.19 98 ALA A O 1
ATOM 807 N N . LEU A 1 99 ? -4.162 4.922 6.173 1.00 98.25 99 LEU A N 1
ATOM 808 C CA . LEU A 1 99 ? -3.137 3.905 5.932 1.00 98.25 99 LEU A CA 1
ATOM 809 C C . LEU A 1 99 ? -3.310 3.298 4.537 1.00 98.25 99 LEU A C 1
ATOM 811 O O . LEU A 1 99 ? -2.397 3.388 3.729 1.00 98.25 99 LEU A O 1
ATOM 815 N N . VAL A 1 100 ? -4.480 2.730 4.230 1.00 97.50 100 VAL A N 1
ATOM 816 C CA . VAL A 1 100 ? -4.716 2.009 2.966 1.00 97.50 100 VAL A CA 1
ATOM 817 C C . VAL A 1 100 ? -4.555 2.917 1.741 1.00 97.50 100 VAL A C 1
ATOM 819 O O . VAL A 1 100 ? -4.032 2.466 0.725 1.00 97.50 100 VAL A O 1
ATOM 822 N N . ALA A 1 101 ? -4.964 4.187 1.826 1.00 97.44 101 ALA A N 1
ATOM 823 C CA . ALA A 1 101 ? -4.823 5.129 0.717 1.00 97.44 101 ALA A CA 1
ATOM 824 C C . ALA A 1 101 ? -3.379 5.619 0.524 1.00 97.44 101 ALA A C 1
ATOM 826 O O . ALA A 1 101 ? -2.929 5.750 -0.612 1.00 97.44 101 ALA A O 1
ATOM 827 N N . ILE A 1 102 ? -2.656 5.899 1.614 1.00 98.06 102 ILE A N 1
ATOM 828 C CA . ILE A 1 102 ? -1.317 6.500 1.556 1.00 98.06 102 ILE A CA 1
ATOM 829 C C . ILE A 1 102 ? -0.237 5.450 1.273 1.00 98.06 102 ILE A C 1
ATOM 831 O O . ILE A 1 102 ? 0.671 5.731 0.495 1.00 98.06 102 ILE A O 1
ATOM 835 N N . TYR A 1 103 ? -0.336 4.242 1.845 1.00 97.81 103 TYR A N 1
ATOM 836 C CA . TYR A 1 103 ? 0.722 3.220 1.744 1.00 97.81 103 TYR A CA 1
ATOM 837 C C . TYR A 1 103 ? 1.083 2.885 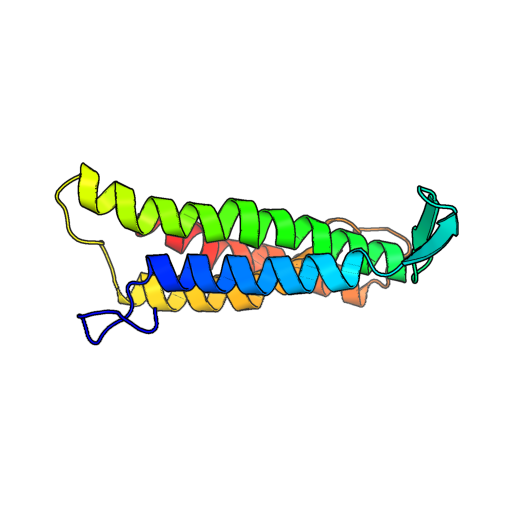0.288 1.00 97.81 103 TYR A C 1
ATOM 839 O O . TYR A 1 103 ? 2.253 2.694 -0.039 1.00 97.81 103 TYR A O 1
ATOM 847 N N . ILE A 1 104 ? 0.084 2.904 -0.604 1.00 98.00 104 ILE A N 1
ATOM 848 C CA . ILE A 1 104 ? 0.243 2.623 -2.038 1.00 98.00 104 ILE A CA 1
ATOM 849 C C . ILE A 1 104 ? 1.302 3.518 -2.699 1.00 98.00 104 ILE A C 1
ATOM 851 O O . ILE A 1 104 ? 1.986 3.072 -3.620 1.00 98.00 104 ILE A O 1
ATOM 855 N N . TRP A 1 105 ? 1.485 4.743 -2.207 1.00 98.50 105 TRP A N 1
ATOM 856 C CA . TRP A 1 105 ? 2.368 5.748 -2.795 1.00 98.50 105 TRP A CA 1
ATOM 857 C C . TRP A 1 105 ? 3.816 5.681 -2.329 1.00 98.50 105 TRP A C 1
ATOM 859 O O . TRP A 1 105 ? 4.662 6.326 -2.936 1.00 98.50 105 TRP A O 1
ATOM 869 N N . ALA A 1 106 ? 4.121 4.929 -1.277 1.00 98.44 106 ALA A N 1
ATOM 870 C CA . ALA A 1 106 ? 5.433 4.973 -0.639 1.00 98.44 106 ALA A CA 1
ATOM 871 C C . ALA A 1 106 ? 6.505 4.123 -1.354 1.00 98.44 106 ALA A C 1
ATOM 873 O O . ALA A 1 106 ? 7.680 4.209 -1.021 1.00 98.44 106 ALA A O 1
ATOM 874 N N . GLY A 1 107 ? 6.154 3.379 -2.411 1.00 98.50 107 GLY A N 1
ATOM 875 C CA . GLY A 1 107 ? 7.106 2.591 -3.215 1.00 98.50 107 GLY A CA 1
ATOM 876 C C . GLY A 1 107 ? 8.385 3.335 -3.659 1.00 98.50 107 GLY A C 1
ATOM 877 O O . GLY A 1 107 ? 9.481 2.820 -3.422 1.00 98.50 107 GLY A O 1
ATOM 878 N N . PRO A 1 108 ? 8.307 4.552 -4.236 1.00 98.75 108 PRO A N 1
ATOM 879 C CA . PRO A 1 108 ? 9.475 5.290 -4.719 1.00 98.75 108 PRO A CA 1
ATOM 880 C C . PRO A 1 108 ? 10.507 5.660 -3.650 1.00 98.75 108 PRO A C 1
ATOM 882 O O . PRO A 1 108 ? 11.621 6.025 -4.015 1.00 98.75 108 PRO A O 1
ATOM 885 N N . HIS A 1 109 ? 10.198 5.553 -2.350 1.00 98.75 109 HIS A N 1
ATOM 886 C CA . HIS A 1 109 ? 11.184 5.847 -1.299 1.00 98.75 109 HIS A CA 1
ATOM 887 C C . HIS A 1 109 ? 12.378 4.870 -1.285 1.00 98.75 109 HIS A C 1
ATOM 889 O O . HIS A 1 109 ? 13.420 5.147 -0.701 1.00 98.75 109 HIS A O 1
ATOM 895 N N . HIS A 1 110 ? 12.257 3.738 -1.985 1.00 98.69 110 HIS A N 1
ATOM 896 C CA . HIS A 1 110 ? 13.329 2.769 -2.204 1.00 98.69 110 HIS A CA 1
ATOM 897 C C . HIS A 1 110 ? 14.236 3.158 -3.382 1.00 98.69 110 HIS A C 1
ATOM 899 O O . HIS A 1 110 ? 15.254 2.512 -3.620 1.00 98.69 110 HIS A O 1
ATOM 905 N N . LEU A 1 111 ? 13.851 4.188 -4.138 1.00 98.69 111 LEU A N 1
ATOM 906 C CA . LEU A 1 111 ? 14.444 4.585 -5.413 1.00 98.69 111 LEU A CA 1
ATOM 907 C C . LEU A 1 111 ? 14.972 6.025 -5.382 1.00 98.69 111 LEU A C 1
ATOM 909 O O . LEU A 1 111 ? 15.068 6.676 -6.425 1.00 98.69 111 LEU A O 1
ATOM 913 N N . HIS A 1 112 ? 15.335 6.522 -4.200 1.00 98.62 112 HIS A N 1
ATOM 914 C CA . HIS A 1 112 ? 15.935 7.843 -4.050 1.00 98.62 112 HIS A CA 1
ATOM 915 C C . HIS A 1 112 ? 17.301 7.944 -4.728 1.00 98.62 112 HIS A C 1
ATOM 917 O O . HIS A 1 112 ? 18.152 7.075 -4.553 1.00 98.62 112 HIS A O 1
ATOM 923 N N . TYR A 1 113 ? 17.502 9.032 -5.475 1.00 98.44 113 TYR A N 1
ATOM 924 C CA . TYR A 1 113 ? 18.715 9.316 -6.242 1.00 98.44 113 TYR A CA 1
ATOM 925 C C . TYR A 1 113 ? 19.079 8.194 -7.227 1.00 98.44 113 TYR A C 1
ATOM 927 O O . TYR A 1 113 ? 20.246 7.855 -7.417 1.00 98.44 113 TYR A O 1
ATOM 935 N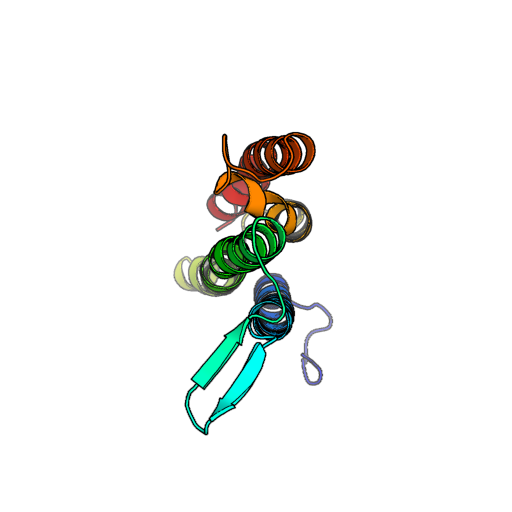 N . THR A 1 114 ? 18.058 7.605 -7.855 1.00 98.69 114 THR A N 1
ATOM 936 C CA . THR A 1 114 ? 18.210 6.592 -8.908 1.00 98.69 114 THR A CA 1
ATOM 937 C C . THR A 1 114 ? 17.809 7.155 -10.274 1.00 98.69 114 THR A C 1
ATOM 939 O O . THR A 1 114 ? 17.535 8.342 -10.417 1.00 98.69 114 THR A O 1
ATOM 942 N N . ALA A 1 115 ? 17.737 6.295 -11.294 1.00 98.31 115 ALA A N 1
ATOM 943 C CA . ALA A 1 115 ? 17.235 6.658 -12.619 1.00 98.31 115 ALA A CA 1
ATOM 944 C C . ALA A 1 115 ? 15.705 6.882 -12.672 1.00 98.31 115 ALA A C 1
ATOM 946 O O . ALA A 1 115 ? 15.177 7.219 -13.733 1.00 98.31 115 ALA A O 1
ATOM 947 N N . LEU A 1 116 ? 14.973 6.662 -11.571 1.00 98.62 116 LEU A N 1
ATOM 948 C CA . LEU A 1 116 ? 13.549 6.988 -11.497 1.00 98.62 116 LEU A CA 1
ATOM 949 C C . LEU A 1 116 ? 13.360 8.518 -11.549 1.00 98.62 116 LEU A C 1
ATOM 951 O O . LEU A 1 116 ? 14.089 9.219 -10.854 1.00 98.62 116 LEU A O 1
ATOM 955 N N . PRO A 1 117 ? 12.380 9.061 -12.295 1.00 98.62 117 PRO A N 1
ATOM 956 C CA . PRO A 1 117 ? 12.152 10.505 -12.345 1.00 98.62 117 PRO A CA 1
ATOM 957 C C . PRO A 1 117 ? 11.962 11.146 -10.962 1.00 98.62 117 PRO A C 1
ATOM 959 O O . PRO A 1 117 ? 11.222 10.617 -10.129 1.00 98.62 117 PRO A O 1
ATOM 962 N N . ASP A 1 118 ? 12.563 12.320 -10.750 1.00 98.56 118 ASP A N 1
ATOM 963 C CA . ASP A 1 118 ? 12.562 13.016 -9.453 1.00 98.56 118 ASP A CA 1
ATOM 964 C C . ASP A 1 118 ? 11.156 13.250 -8.893 1.00 98.56 118 ASP A C 1
ATOM 966 O O . ASP A 1 118 ? 10.927 13.067 -7.700 1.00 98.56 118 ASP A O 1
ATOM 970 N N . TRP A 1 119 ? 10.175 13.567 -9.747 1.00 98.62 119 TRP A N 1
ATOM 971 C CA . TRP A 1 119 ? 8.792 13.774 -9.304 1.00 98.62 119 TRP A CA 1
ATOM 972 C C . TRP A 1 119 ? 8.208 12.529 -8.620 1.00 98.62 119 TRP A C 1
ATOM 974 O O . TRP A 1 119 ? 7.495 12.648 -7.623 1.00 98.62 119 TRP A O 1
ATOM 984 N N . ALA A 1 120 ? 8.529 11.332 -9.120 1.00 98.50 120 ALA A N 1
ATOM 985 C CA . ALA A 1 120 ? 8.043 10.083 -8.550 1.00 98.50 120 ALA A CA 1
ATOM 986 C C . ALA A 1 120 ? 8.734 9.810 -7.211 1.00 98.50 120 ALA A C 1
ATOM 988 O O . ALA A 1 120 ? 8.074 9.432 -6.243 1.00 98.50 120 ALA A O 1
ATOM 989 N N . GLN A 1 121 ? 10.040 10.080 -7.127 1.00 98.69 121 GLN A N 1
ATOM 990 C CA . GLN A 1 121 ? 10.787 9.993 -5.873 1.00 98.69 121 GLN A CA 1
ATOM 991 C C . GLN A 1 121 ? 10.210 10.941 -4.810 1.00 98.69 121 GLN A C 1
ATOM 993 O O . GLN A 1 121 ? 9.981 10.524 -3.674 1.00 98.69 121 GLN A O 1
ATOM 998 N N . SER A 1 122 ? 9.927 12.197 -5.171 1.00 98.62 122 SER A N 1
ATOM 999 C CA . SER A 1 122 ? 9.350 13.187 -4.257 1.00 98.62 122 SER A CA 1
ATOM 1000 C C . SER A 1 122 ? 7.969 12.774 -3.748 1.00 98.62 122 SER A C 1
ATOM 1002 O O . SER A 1 122 ? 7.698 12.934 -2.560 1.00 98.62 122 SER A O 1
ATOM 1004 N N . LEU A 1 123 ? 7.112 12.193 -4.599 1.00 98.56 123 LEU A N 1
ATOM 1005 C CA . LEU A 1 123 ? 5.830 11.639 -4.149 1.00 98.56 123 LEU A CA 1
ATOM 1006 C C . LEU A 1 123 ? 6.036 10.525 -3.118 1.00 98.56 123 LEU A C 1
ATOM 1008 O O . LEU A 1 123 ? 5.405 10.561 -2.063 1.00 98.56 123 LEU A O 1
ATOM 1012 N N . GLY A 1 124 ? 6.951 9.587 -3.386 1.00 98.56 124 GLY A N 1
ATOM 1013 C CA . GLY A 1 124 ? 7.293 8.530 -2.433 1.00 98.56 124 GLY A CA 1
ATOM 1014 C C . GLY A 1 124 ? 7.755 9.088 -1.090 1.00 98.56 124 GLY A C 1
ATOM 1015 O O . GLY A 1 124 ? 7.229 8.693 -0.057 1.00 98.56 124 GLY A O 1
ATOM 1016 N N . MET A 1 125 ? 8.659 10.071 -1.097 1.00 98.75 125 MET A N 1
ATOM 1017 C CA . MET A 1 125 ? 9.129 10.730 0.127 1.00 98.75 125 MET A CA 1
ATOM 1018 C C . MET A 1 125 ? 7.982 11.374 0.914 1.00 98.75 125 MET A C 1
ATOM 1020 O O . MET A 1 125 ? 7.830 11.121 2.109 1.00 98.75 125 MET A O 1
ATOM 1024 N N . VAL A 1 126 ? 7.177 12.217 0.260 1.00 98.75 126 VAL A N 1
ATOM 1025 C CA . VAL A 1 126 ? 6.107 12.976 0.923 1.00 98.75 126 VAL A CA 1
ATOM 1026 C C . VAL A 1 126 ? 5.071 12.030 1.526 1.00 98.75 126 VAL A C 1
ATOM 1028 O O . VAL A 1 126 ? 4.719 12.171 2.698 1.00 98.75 126 VAL A O 1
ATOM 1031 N N . PHE A 1 127 ? 4.619 11.029 0.768 1.00 98.56 127 PHE A N 1
ATOM 1032 C CA . PHE A 1 127 ? 3.642 10.073 1.276 1.00 98.56 127 PHE A CA 1
ATOM 1033 C C . PHE A 1 127 ? 4.222 9.154 2.357 1.00 98.56 127 PHE A C 1
ATOM 1035 O O . PHE A 1 127 ? 3.512 8.873 3.320 1.00 98.56 127 PHE A O 1
ATOM 1042 N N . SER A 1 128 ? 5.501 8.768 2.292 1.00 98.44 128 SER A N 1
ATOM 1043 C CA . SER A 1 128 ? 6.164 8.038 3.384 1.00 98.44 128 SER A CA 1
ATOM 1044 C C . SER A 1 128 ? 6.207 8.845 4.686 1.00 98.44 128 SER A C 1
ATOM 1046 O O . SER A 1 128 ? 5.980 8.291 5.760 1.00 98.44 128 SER A O 1
ATOM 1048 N N . LEU A 1 129 ? 6.429 10.163 4.617 1.00 98.56 129 LEU A N 1
ATOM 1049 C CA . LEU A 1 129 ? 6.360 11.028 5.801 1.00 98.56 129 LEU A CA 1
ATOM 1050 C C . LEU A 1 129 ? 4.930 11.119 6.351 1.00 98.56 129 LEU A C 1
ATOM 1052 O O . LEU A 1 129 ? 4.717 10.984 7.556 1.00 98.56 129 LEU A O 1
ATOM 1056 N N . MET A 1 130 ? 3.936 11.294 5.476 1.00 98.44 130 MET A N 1
ATOM 1057 C CA . MET A 1 130 ? 2.523 11.316 5.874 1.00 98.44 130 MET A CA 1
ATOM 1058 C C . MET A 1 130 ? 2.066 9.987 6.490 1.00 98.44 130 MET A C 1
ATOM 1060 O O . MET A 1 130 ? 1.225 9.987 7.390 1.00 98.44 130 MET A O 1
ATOM 1064 N N . LEU A 1 131 ? 2.630 8.862 6.039 1.00 98.19 131 LEU A N 1
ATOM 1065 C CA . LEU A 1 131 ? 2.293 7.509 6.482 1.00 98.19 131 LEU A CA 1
ATOM 1066 C C . LEU A 1 131 ? 2.598 7.259 7.967 1.00 98.19 131 LEU A C 1
ATOM 1068 O O . LEU A 1 131 ? 2.007 6.358 8.572 1.00 98.19 131 LEU A O 1
ATOM 1072 N N . LEU A 1 132 ? 3.461 8.070 8.586 1.00 97.81 132 LEU A N 1
ATOM 1073 C CA . LEU A 1 132 ? 3.784 7.970 10.010 1.00 97.81 132 LEU A CA 1
ATOM 1074 C C . LEU A 1 132 ? 2.528 8.082 10.887 1.00 97.81 132 LEU A C 1
ATOM 1076 O O . LEU A 1 132 ? 2.313 7.251 11.772 1.00 97.81 132 LEU A O 1
ATOM 1080 N N . ALA A 1 133 ? 1.662 9.059 10.602 1.00 97.62 133 ALA A N 1
ATOM 1081 C CA . ALA A 1 133 ? 0.467 9.330 11.397 1.00 97.62 133 ALA A CA 1
ATOM 1082 C C . ALA A 1 133 ? -0.536 8.153 11.435 1.00 97.62 133 ALA A C 1
ATOM 1084 O O . ALA A 1 133 ? -0.874 7.698 12.533 1.00 97.62 133 ALA A O 1
ATOM 1085 N N . PRO A 1 134 ? -1.011 7.596 10.300 1.00 97.38 134 PRO A N 1
ATOM 1086 C CA . PRO A 1 134 ? -1.929 6.458 10.335 1.00 97.38 134 PRO A CA 1
ATOM 1087 C C . PRO A 1 134 ? -1.281 5.158 10.834 1.00 97.38 134 PRO A C 1
ATOM 1089 O O . PRO A 1 134 ? -1.975 4.321 11.418 1.00 97.38 134 PRO A O 1
ATOM 1092 N N . SER A 1 135 ? 0.036 4.998 10.665 1.00 96.44 135 SER A N 1
ATOM 1093 C CA . SER A 1 135 ? 0.770 3.845 11.201 1.00 96.44 135 SER A CA 1
ATOM 1094 C C . SER A 1 135 ? 0.765 3.849 12.732 1.00 96.44 135 SER A C 1
ATOM 1096 O O . SER A 1 135 ? 0.390 2.857 13.357 1.00 96.44 135 SER A O 1
ATOM 1098 N N . TRP A 1 136 ? 1.076 4.992 13.350 1.00 97.31 136 TRP A N 1
ATOM 1099 C CA . TRP A 1 136 ? 1.009 5.155 14.807 1.00 97.31 136 TRP A CA 1
ATOM 1100 C C . TRP A 1 136 ? -0.421 5.103 15.345 1.00 97.31 136 TRP A C 1
ATOM 1102 O O . TRP A 1 136 ? -0.638 4.614 16.452 1.00 97.31 136 TRP A O 1
ATOM 1112 N N . GLY A 1 137 ? -1.410 5.515 14.547 1.00 96.06 137 GLY A N 1
ATOM 1113 C CA . GLY A 1 137 ? -2.822 5.324 14.877 1.00 96.06 137 GLY A CA 1
ATOM 1114 C C . GLY A 1 137 ? -3.185 3.860 15.157 1.00 96.06 137 GLY A C 1
ATOM 1115 O O . GLY A 1 137 ? -4.032 3.609 16.008 1.00 96.06 137 GLY A O 1
ATOM 1116 N N . GLY A 1 138 ? -2.514 2.899 14.509 1.00 92.00 138 GLY A N 1
ATOM 1117 C CA . GLY A 1 138 ? -2.673 1.472 14.802 1.00 92.00 138 GLY A CA 1
ATOM 1118 C C . GLY A 1 138 ? -2.120 1.092 16.176 1.00 92.00 138 GLY A C 1
ATOM 1119 O O . GLY A 1 138 ? -2.833 0.488 16.968 1.00 92.00 138 GLY A O 1
ATOM 1120 N N . MET A 1 139 ? -0.890 1.514 16.481 1.00 94.44 139 MET A N 1
ATOM 1121 C CA . MET A 1 139 ? -0.238 1.259 17.773 1.00 94.44 139 MET A CA 1
ATOM 1122 C C . MET A 1 139 ? -1.003 1.872 18.954 1.00 94.44 139 MET A C 1
ATOM 1124 O O . MET A 1 139 ? -1.112 1.245 19.997 1.00 94.44 139 MET A O 1
ATOM 1128 N N . ILE A 1 140 ? -1.533 3.090 18.802 1.00 95.25 140 ILE A N 1
ATOM 1129 C CA . ILE A 1 140 ? -2.280 3.786 19.865 1.00 95.25 140 ILE A CA 1
ATOM 1130 C C . ILE A 1 140 ? -3.623 3.101 20.155 1.00 95.25 140 ILE A C 1
ATOM 1132 O O . ILE A 1 140 ? -4.121 3.159 21.276 1.00 95.25 140 ILE A O 1
ATOM 1136 N N . ASN A 1 141 ? -4.248 2.517 19.132 1.00 92.12 141 ASN A N 1
ATOM 1137 C CA . ASN A 1 141 ? -5.601 1.976 19.238 1.00 92.12 141 ASN A CA 1
ATOM 1138 C C . ASN A 1 141 ? -5.650 0.484 19.590 1.00 92.12 141 ASN A C 1
ATOM 1140 O O . ASN A 1 141 ? -6.731 -0.036 19.890 1.00 92.12 141 ASN A O 1
ATOM 1144 N N . GLY A 1 142 ? -4.503 -0.179 19.451 1.00 72.88 142 GLY A N 1
ATOM 1145 C CA . GLY A 1 142 ? -4.297 -1.595 19.686 1.00 72.88 142 GLY A CA 1
ATOM 1146 C C . GLY A 1 142 ? -3.966 -1.960 21.107 1.00 72.88 142 GLY A C 1
ATOM 1147 O O . GLY A 1 142 ? -3.508 -1.101 21.887 1.00 72.88 142 GLY A O 1
#

Sequence (142 aa):
IFQRRVKHIYVANWFFTAFILAVAVLHLVNSAAMPVSAFKSYSMYSGAIDAMIQWWYAHNAVGFFLTAGFLGIMYYFVPKQAGRPIYSYRLSVIHFWALVAIYIWAGPHHLHYTALPDWAQSLGMVFSLMLLAPSWGGMING

Secondary structure (DSSP, 8-state):
-TT-SSSSPPHHHHHHHHHHHHHHHHHHHHT-EEEEETTEEEES--HHHHHHHHHHHHHHIIIIIIIIHHHHHHHHHHHHHHT---S-HHHHHHHHHHHHHHHTT-GGGGSTTSSS-HHHHHHHHHHHHHTHHHHHHHHHH-

Nearest PDB structures (foldseek):
  3mk7-assembly3_G  TM=1.003E+00  e=5.569E-16  Stutzerimonas stutzeri
  8snh-assembly1_E  TM=9.971E-01  e=8.896E-15  Pseudomonas aeruginosa
  6xkw-assembly1_n  TM=9.895E-01  e=3.113E-13  Rhodobacter capsulatus SB 1003
  1b33-assembly2_M  TM=1.984E-01  e=4.143E+00  Mastigocladus laminosus
  4f0u-assembly1_D  TM=2.833E-01  e=9.563E+00  Synechococcus elongatus PCC 7942 = FACHB-805